Protein AF-A0A848GXC9-F1 (afdb_monomer)

Organism: NCBI:txid2728842

Structure (mmCIF, N/CA/C/O backbone):
data_AF-A0A848GXC9-F1
#
_entry.id   AF-A0A848GXC9-F1
#
loop_
_atom_site.group_PDB
_atom_site.id
_atom_site.type_symbol
_atom_site.label_atom_id
_atom_site.label_alt_id
_atom_site.label_comp_id
_atom_site.label_asym_id
_atom_site.label_entity_id
_atom_site.label_seq_id
_atom_site.pdbx_PDB_ins_code
_atom_site.Cartn_x
_atom_site.Cartn_y
_atom_site.Cartn_z
_atom_site.occupancy
_atom_site.B_iso_or_equiv
_atom_site.auth_seq_id
_atom_site.auth_comp_id
_atom_site.auth_asym_id
_atom_site.auth_atom_id
_atom_site.pdbx_PDB_model_num
ATOM 1 N N . MET A 1 1 ? -3.304 -3.285 17.484 1.00 71.31 1 MET A N 1
ATOM 2 C CA . MET A 1 1 ? -2.244 -2.521 16.779 1.00 71.31 1 MET A CA 1
ATOM 3 C C . MET A 1 1 ? -1.211 -3.380 16.038 1.00 71.31 1 MET A C 1
ATOM 5 O O . MET A 1 1 ? -0.599 -2.861 15.115 1.00 71.31 1 MET A O 1
ATOM 9 N N . GLN A 1 2 ? -1.013 -4.666 16.362 1.00 86.88 2 GLN A N 1
ATOM 10 C CA . GLN A 1 2 ? 0.027 -5.504 15.728 1.00 86.88 2 GLN A CA 1
ATOM 11 C C . GLN A 1 2 ? -0.172 -5.733 14.217 1.00 86.88 2 GLN A C 1
ATOM 13 O O . GLN A 1 2 ? 0.801 -5.839 13.471 1.00 86.88 2 GLN A O 1
ATOM 18 N N . LEU A 1 3 ? -1.423 -5.795 13.743 1.00 89.31 3 LEU A N 1
ATOM 19 C CA . LEU A 1 3 ? -1.724 -5.983 12.319 1.00 89.31 3 LEU A CA 1
ATOM 20 C C . LEU A 1 3 ? -1.243 -4.795 11.471 1.00 89.31 3 LEU A C 1
ATOM 22 O O . LEU A 1 3 ? -0.583 -5.002 10.455 1.00 89.31 3 LEU A O 1
ATOM 26 N N . LYS A 1 4 ? -1.491 -3.564 11.939 1.00 93.50 4 LYS A N 1
ATOM 27 C CA . LYS A 1 4 ? -1.006 -2.319 11.320 1.00 93.50 4 LYS A CA 1
ATOM 28 C C . LYS A 1 4 ? 0.507 -2.352 11.113 1.00 93.50 4 LYS A C 1
ATOM 30 O O . LYS A 1 4 ? 0.991 -2.159 10.004 1.00 93.50 4 LYS A O 1
ATOM 35 N N . GLU A 1 5 ? 1.247 -2.642 12.180 1.00 95.00 5 GLU A N 1
ATOM 36 C CA . GLU A 1 5 ? 2.712 -2.703 12.153 1.00 95.00 5 GLU A CA 1
ATOM 37 C C . GLU A 1 5 ? 3.216 -3.771 11.176 1.00 95.00 5 GLU A C 1
ATOM 39 O O . GLU A 1 5 ? 4.161 -3.534 10.422 1.00 95.00 5 GLU A O 1
ATOM 44 N N . LYS A 1 6 ? 2.552 -4.932 11.136 1.00 95.00 6 LYS A N 1
ATOM 45 C CA . LYS A 1 6 ? 2.885 -6.011 10.203 1.00 95.00 6 LYS A CA 1
ATOM 46 C C . LYS A 1 6 ? 2.662 -5.605 8.745 1.00 95.00 6 LYS A C 1
ATOM 48 O O . LYS A 1 6 ? 3.526 -5.884 7.918 1.00 95.00 6 LYS A O 1
ATOM 53 N N . ILE A 1 7 ? 1.541 -4.954 8.430 1.00 93.88 7 ILE A N 1
ATOM 54 C CA . ILE A 1 7 ? 1.229 -4.480 7.071 1.00 93.88 7 ILE A CA 1
ATOM 55 C C . ILE A 1 7 ? 2.261 -3.452 6.619 1.00 93.88 7 ILE A C 1
ATOM 57 O O . ILE A 1 7 ? 2.853 -3.614 5.555 1.00 93.88 7 ILE A O 1
ATOM 61 N N . ILE A 1 8 ? 2.536 -2.449 7.457 1.00 95.94 8 ILE A N 1
ATOM 62 C CA . ILE A 1 8 ? 3.521 -1.402 7.160 1.00 95.94 8 ILE A CA 1
ATOM 63 C C . ILE A 1 8 ? 4.899 -2.019 6.912 1.00 95.94 8 ILE A C 1
ATOM 65 O O . ILE A 1 8 ? 5.576 -1.652 5.953 1.00 95.94 8 ILE A O 1
ATOM 69 N N . LYS A 1 9 ? 5.307 -2.987 7.741 1.00 96.88 9 LYS A N 1
ATOM 70 C CA . LYS A 1 9 ? 6.575 -3.696 7.556 1.00 96.88 9 LYS A CA 1
ATOM 71 C C . LYS A 1 9 ? 6.625 -4.440 6.220 1.00 96.88 9 LYS A C 1
ATOM 73 O O . LYS A 1 9 ? 7.579 -4.262 5.473 1.00 96.88 9 LYS A O 1
ATOM 78 N N . LEU A 1 10 ? 5.611 -5.249 5.910 1.00 96.12 10 LEU A N 1
ATOM 79 C CA . LEU A 1 10 ? 5.576 -6.032 4.670 1.00 96.12 10 LEU A CA 1
ATOM 80 C C . LEU A 1 10 ? 5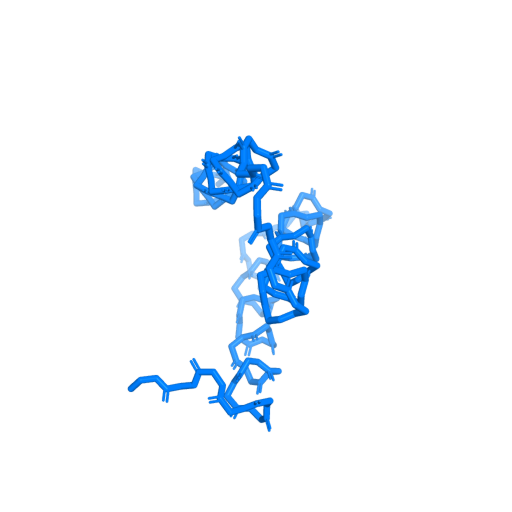.577 -5.140 3.424 1.00 96.12 10 LEU A C 1
ATOM 82 O O . LEU A 1 10 ? 6.287 -5.443 2.465 1.00 96.12 10 LEU A O 1
ATOM 86 N N . ALA A 1 11 ? 4.820 -4.042 3.454 1.00 95.88 11 ALA A N 1
ATOM 87 C CA . ALA A 1 11 ? 4.796 -3.072 2.368 1.00 95.88 11 ALA A CA 1
ATOM 88 C C . ALA A 1 11 ? 6.168 -2.407 2.189 1.00 95.88 11 ALA A C 1
ATOM 90 O O . ALA A 1 11 ? 6.680 -2.379 1.075 1.00 95.88 11 ALA A O 1
ATOM 91 N N . ASN A 1 12 ? 6.818 -1.966 3.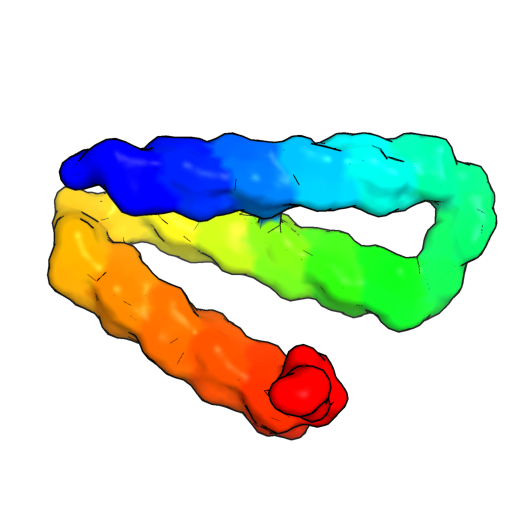274 1.00 97.38 12 ASN A N 1
ATOM 92 C CA . ASN A 1 12 ? 8.174 -1.409 3.215 1.00 97.38 12 ASN A CA 1
ATOM 93 C C . ASN A 1 12 ? 9.196 -2.409 2.657 1.00 97.38 12 ASN A C 1
ATOM 95 O O . ASN A 1 12 ? 9.963 -2.061 1.764 1.00 97.38 12 ASN A O 1
ATOM 99 N N . ASP A 1 13 ? 9.171 -3.661 3.120 1.00 97.56 13 ASP A N 1
ATOM 100 C CA . ASP A 1 13 ? 10.073 -4.708 2.630 1.00 97.56 13 ASP A CA 1
ATOM 101 C C . ASP A 1 13 ? 9.861 -4.989 1.127 1.00 97.56 13 ASP A C 1
ATOM 103 O O . ASP A 1 13 ? 10.794 -5.372 0.415 1.00 97.56 13 ASP A O 1
ATOM 107 N N . ALA A 1 14 ? 8.633 -4.849 0.620 1.00 95.19 14 ALA A N 1
ATOM 108 C CA . ALA A 1 14 ? 8.328 -4.971 -0.805 1.00 95.19 14 ALA A CA 1
ATOM 109 C C . ALA A 1 14 ? 8.803 -3.741 -1.598 1.00 95.19 14 ALA A C 1
ATOM 111 O O . ALA A 1 14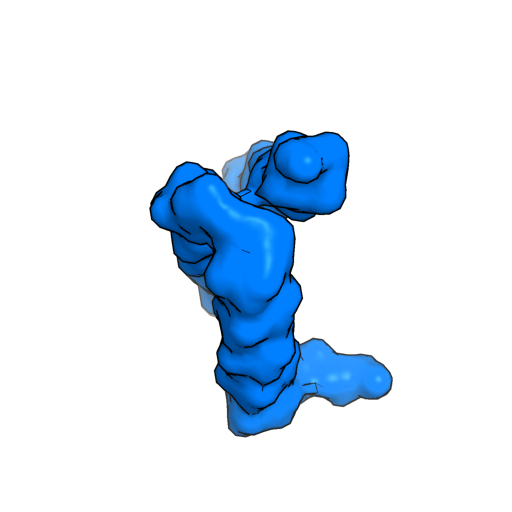 ? 9.525 -3.912 -2.579 1.00 95.19 14 ALA A O 1
ATOM 112 N N . ILE A 1 15 ? 8.490 -2.532 -1.123 1.00 96.56 15 ILE A N 1
ATOM 113 C CA . ILE A 1 15 ? 8.923 -1.250 -1.700 1.00 96.56 15 ILE A CA 1
ATOM 114 C C . ILE A 1 15 ? 10.444 -1.224 -1.866 1.00 96.56 15 ILE A C 1
ATOM 116 O O . ILE A 1 15 ? 10.929 -1.065 -2.981 1.00 96.56 15 ILE A O 1
ATOM 120 N N . THR A 1 16 ? 11.206 -1.496 -0.801 1.00 96.88 16 THR A N 1
ATOM 121 C CA . THR A 1 16 ? 12.678 -1.487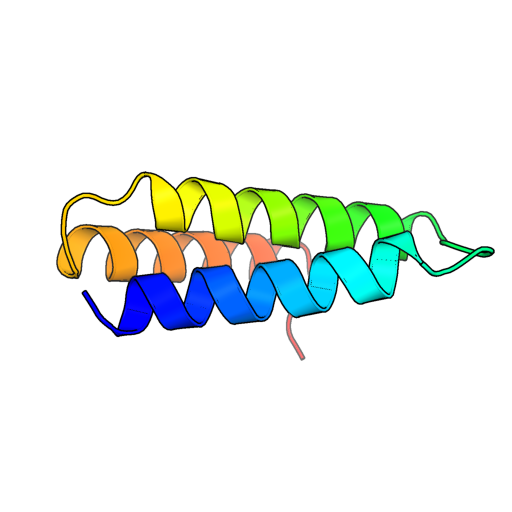 -0.851 1.00 96.88 16 THR A CA 1
ATOM 122 C C . THR A 1 16 ? 13.227 -2.474 -1.882 1.00 96.88 16 THR A C 1
ATOM 124 O O . THR A 1 16 ? 14.191 -2.172 -2.586 1.00 96.88 16 THR A O 1
ATOM 127 N N . ARG A 1 17 ? 12.616 -3.659 -2.009 1.00 94.88 17 ARG A N 1
ATOM 128 C CA . ARG A 1 17 ? 13.026 -4.651 -3.014 1.00 94.88 17 ARG A CA 1
ATOM 129 C C . ARG A 1 17 ? 12.704 -4.210 -4.437 1.00 94.88 17 ARG A C 1
ATOM 131 O O . ARG A 1 17 ? 13.462 -4.550 -5.339 1.00 94.88 17 ARG A O 1
ATOM 138 N N . MET A 1 18 ? 11.600 -3.499 -4.642 1.00 95.25 18 MET A N 1
ATOM 139 C CA . MET A 1 18 ? 11.205 -2.990 -5.955 1.00 95.25 18 MET A CA 1
ATOM 140 C C . MET A 1 18 ? 12.036 -1.780 -6.372 1.00 95.25 18 MET A C 1
ATOM 142 O O . MET A 1 18 ? 12.527 -1.748 -7.494 1.00 95.25 18 MET A O 1
ATOM 146 N N . GLU A 1 19 ? 12.277 -0.830 -5.469 1.00 93.12 19 GLU A N 1
ATOM 147 C CA . GLU A 1 19 ? 13.119 0.346 -5.726 1.00 93.12 19 GLU A CA 1
ATOM 148 C C . GLU A 1 19 ? 14.570 -0.025 -6.054 1.00 93.12 19 GLU A C 1
ATOM 150 O O . GLU A 1 19 ? 15.226 0.672 -6.825 1.00 93.12 19 GLU A O 1
ATOM 155 N N . ALA A 1 20 ? 15.063 -1.144 -5.514 1.00 94.81 20 ALA A N 1
ATOM 156 C CA . ALA A 1 20 ? 16.392 -1.667 -5.813 1.00 94.81 20 ALA A CA 1
ATOM 157 C C . ALA A 1 20 ? 16.519 -2.295 -7.217 1.00 94.81 20 ALA A C 1
ATOM 159 O O . ALA A 1 20 ? 17.636 -2.620 -7.628 1.00 94.81 20 ALA A O 1
ATOM 160 N N . ARG A 1 21 ? 15.414 -2.494 -7.954 1.00 93.50 21 ARG A N 1
ATOM 161 C CA . ARG A 1 21 ? 15.453 -3.058 -9.311 1.00 93.50 21 ARG A CA 1
ATOM 162 C C . ARG A 1 21 ? 15.914 -1.993 -10.315 1.00 93.50 21 ARG A C 1
ATOM 164 O O . ARG A 1 21 ? 15.274 -0.943 -10.417 1.00 93.50 21 ARG A O 1
ATOM 171 N N . PRO A 1 22 ? 16.996 -2.241 -11.075 1.00 91.00 22 PRO A N 1
ATOM 172 C CA . PRO A 1 22 ? 17.509 -1.282 -12.053 1.00 91.00 22 PRO A CA 1
ATOM 173 C C . PRO A 1 22 ? 16.648 -1.187 -13.325 1.00 91.00 22 PRO A C 1
ATOM 175 O O . PRO A 1 22 ? 16.774 -0.221 -14.072 1.00 91.00 22 PRO A O 1
ATOM 178 N N . ASP A 1 23 ? 15.785 -2.168 -13.573 1.00 94.06 23 ASP A N 1
ATOM 179 C CA . ASP A 1 23 ? 15.032 -2.394 -14.809 1.00 94.06 23 ASP A CA 1
ATOM 180 C C . ASP A 1 23 ? 13.512 -2.411 -14.580 1.00 94.06 23 ASP A C 1
ATOM 182 O O . ASP A 1 23 ? 12.793 -3.215 -15.168 1.00 94.06 23 ASP A O 1
ATOM 186 N N . ARG A 1 24 ? 13.010 -1.516 -13.718 1.00 93.38 24 ARG A N 1
ATOM 187 C CA . ARG A 1 24 ? 11.569 -1.402 -13.446 1.00 93.38 24 ARG A CA 1
ATOM 188 C C . ARG A 1 24 ? 10.774 -1.085 -14.710 1.00 93.38 24 ARG A C 1
ATOM 190 O O . ARG A 1 24 ? 11.057 -0.114 -15.414 1.00 93.38 24 ARG A O 1
ATOM 197 N N . THR A 1 25 ? 9.747 -1.888 -14.936 1.00 94.56 25 THR A N 1
ATOM 198 C CA . THR A 1 25 ? 8.715 -1.659 -15.947 1.00 94.56 25 THR A CA 1
ATOM 199 C C . THR A 1 25 ? 7.691 -0.621 -15.472 1.00 94.56 25 THR A C 1
ATOM 201 O O . THR A 1 25 ? 7.708 -0.187 -14.320 1.00 94.56 25 THR A O 1
ATOM 204 N N . GLU A 1 26 ? 6.791 -0.203 -16.364 1.00 92.06 26 GLU A N 1
ATOM 205 C CA . GLU A 1 26 ? 5.625 0.615 -15.995 1.00 92.06 26 GLU A CA 1
ATOM 206 C C . GLU A 1 26 ? 4.742 -0.121 -14.975 1.00 92.06 26 GLU A C 1
ATOM 208 O O . GLU A 1 26 ? 4.425 0.439 -13.932 1.00 92.06 26 GLU A O 1
ATOM 213 N N . GLU A 1 27 ? 4.513 -1.421 -15.182 1.00 89.62 27 GLU A N 1
ATOM 214 C CA . GLU A 1 27 ? 3.789 -2.286 -14.242 1.00 89.62 27 GLU A CA 1
ATOM 215 C C . GLU A 1 27 ? 4.473 -2.363 -12.862 1.00 89.62 27 GLU A C 1
ATOM 217 O O . GLU A 1 27 ? 3.806 -2.301 -11.829 1.00 89.62 27 GLU A O 1
ATOM 222 N N . ASP A 1 28 ? 5.811 -2.434 -12.804 1.00 91.62 28 ASP A N 1
ATOM 223 C CA . ASP A 1 28 ? 6.532 -2.366 -11.524 1.00 91.62 28 ASP A CA 1
ATOM 224 C C . ASP A 1 28 ? 6.315 -1.018 -10.816 1.00 91.62 28 ASP A C 1
ATOM 226 O O . ASP A 1 28 ? 6.290 -0.967 -9.586 1.00 91.62 28 ASP A O 1
ATOM 230 N N . ASN A 1 29 ? 6.186 0.083 -11.559 1.00 92.44 29 ASN A N 1
ATOM 231 C CA . ASN A 1 29 ? 5.928 1.392 -10.960 1.00 92.44 29 ASN A CA 1
ATOM 232 C C . ASN A 1 29 ? 4.484 1.505 -10.453 1.00 92.44 29 ASN A C 1
ATOM 234 O O . ASN A 1 29 ? 4.293 2.016 -9.351 1.00 92.44 29 ASN A O 1
ATOM 238 N N . ASP A 1 30 ? 3.509 0.950 -11.174 1.00 91.06 30 ASP A N 1
ATOM 239 C CA . ASP A 1 30 ? 2.109 0.893 -10.732 1.00 91.06 30 ASP A CA 1
ATOM 240 C C . ASP A 1 30 ? 1.969 0.068 -9.443 1.00 91.06 30 ASP A C 1
ATOM 242 O O . ASP A 1 30 ? 1.348 0.493 -8.466 1.00 91.06 30 ASP A O 1
ATOM 246 N N . ILE A 1 31 ? 2.618 -1.101 -9.390 1.00 90.94 31 ILE A N 1
ATOM 247 C CA . ILE A 1 31 ? 2.645 -1.940 -8.184 1.00 90.94 31 ILE A CA 1
ATOM 248 C C . ILE A 1 31 ? 3.337 -1.201 -7.029 1.00 90.94 31 ILE A C 1
ATOM 250 O O . ILE A 1 31 ? 2.889 -1.285 -5.882 1.00 90.94 31 ILE A O 1
ATOM 254 N N . LEU A 1 32 ? 4.419 -0.465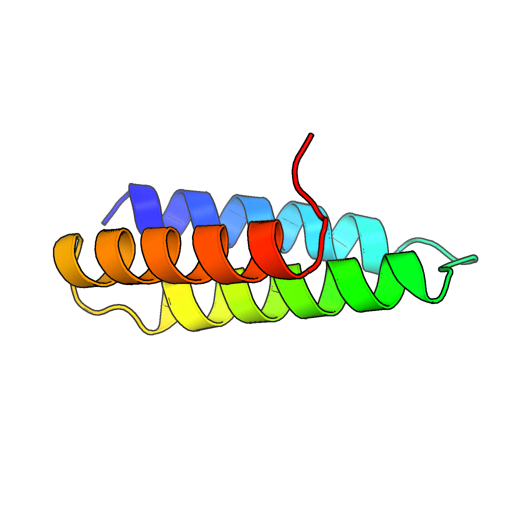 -7.300 1.00 94.50 32 LEU A N 1
ATOM 255 C CA . LEU A 1 32 ? 5.101 0.330 -6.281 1.00 94.50 32 LEU A CA 1
ATOM 256 C C . LEU A 1 32 ? 4.189 1.431 -5.719 1.00 94.50 32 LEU A C 1
ATOM 258 O O . LEU A 1 32 ? 4.141 1.612 -4.501 1.00 94.50 32 LEU A O 1
ATOM 262 N N . GLU A 1 33 ? 3.450 2.133 -6.576 1.00 93.56 33 GLU A N 1
ATOM 263 C CA . GLU A 1 33 ? 2.486 3.156 -6.166 1.00 93.56 33 GLU A CA 1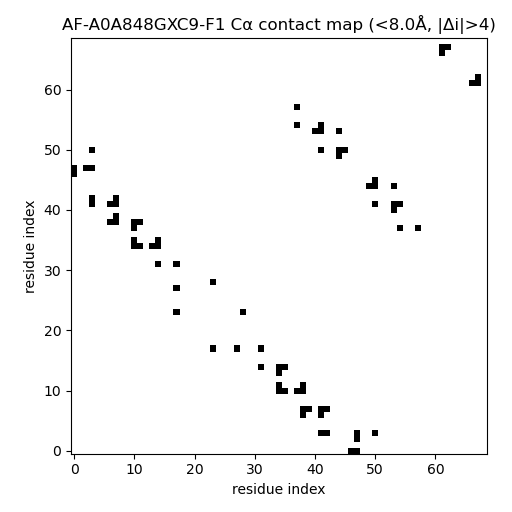
ATOM 264 C C . GLU A 1 33 ? 1.385 2.562 -5.278 1.00 93.56 33 GLU A C 1
ATOM 266 O O . GLU A 1 33 ? 1.107 3.077 -4.192 1.00 93.56 33 GLU A O 1
ATOM 271 N N . ILE A 1 34 ? 0.838 1.410 -5.666 1.00 92.69 34 ILE A N 1
ATOM 272 C CA . ILE A 1 34 ? -0.140 0.665 -4.866 1.00 92.69 34 ILE A CA 1
ATOM 273 C C . ILE A 1 34 ? 0.414 0.320 -3.477 1.00 92.69 34 ILE A C 1
ATOM 275 O O . ILE A 1 34 ? -0.282 0.478 -2.469 1.00 92.69 34 ILE A O 1
ATOM 279 N N . LEU A 1 35 ? 1.662 -0.154 -3.396 1.00 94.06 35 LEU A N 1
ATOM 280 C CA . LEU A 1 35 ? 2.295 -0.507 -2.123 1.00 94.06 35 LEU A CA 1
ATOM 281 C C . LEU A 1 35 ? 2.502 0.716 -1.223 1.00 94.06 35 LEU A C 1
ATOM 283 O O . LEU A 1 35 ? 2.325 0.609 -0.005 1.00 94.06 35 LEU A O 1
ATOM 287 N N . LEU A 1 36 ? 2.853 1.866 -1.805 1.00 95.94 36 LEU A N 1
ATOM 288 C CA . LEU A 1 36 ? 2.975 3.133 -1.083 1.00 95.94 36 LEU A CA 1
ATOM 289 C C . LEU A 1 36 ? 1.621 3.561 -0.508 1.00 95.94 36 LEU A C 1
ATOM 291 O O . LEU A 1 36 ? 1.530 3.810 0.694 1.00 95.94 36 LEU A O 1
ATOM 295 N N . ILE A 1 37 ? 0.560 3.536 -1.323 1.00 95.25 37 ILE A N 1
ATOM 296 C CA . ILE A 1 37 ? -0.809 3.852 -0.888 1.00 95.25 37 ILE A CA 1
ATOM 297 C C . ILE A 1 37 ? -1.241 2.917 0.246 1.00 95.25 37 ILE A C 1
ATOM 299 O O . ILE A 1 37 ? -1.730 3.379 1.278 1.00 95.25 37 ILE A O 1
ATOM 303 N N . LEU A 1 38 ? -1.023 1.605 0.099 1.00 94.81 38 LEU A N 1
ATOM 304 C CA . LEU A 1 38 ? -1.374 0.617 1.120 1.00 94.81 38 LEU A CA 1
ATOM 305 C C . LEU A 1 38 ? -0.684 0.914 2.457 1.00 94.81 38 LEU A C 1
ATOM 307 O O . LEU A 1 38 ? -1.339 0.900 3.504 1.00 94.81 38 LEU A O 1
ATOM 311 N N . ARG A 1 39 ? 0.630 1.168 2.422 1.00 96.38 39 ARG A N 1
ATOM 312 C CA . ARG A 1 39 ? 1.440 1.471 3.606 1.00 96.38 39 ARG A CA 1
ATOM 313 C C . ARG A 1 39 ? 0.968 2.749 4.288 1.00 96.38 39 ARG A C 1
ATOM 315 O O . ARG A 1 39 ? 0.762 2.738 5.502 1.00 96.38 39 ARG A O 1
ATOM 322 N N . ASP A 1 40 ? 0.834 3.826 3.523 1.00 96.50 40 ASP A N 1
ATOM 323 C CA . ASP A 1 40 ? 0.550 5.159 4.052 1.00 96.50 40 ASP A CA 1
ATOM 324 C C . ASP A 1 40 ? -0.875 5.220 4.601 1.00 96.50 40 ASP A C 1
ATOM 326 O O . ASP A 1 40 ? -1.074 5.613 5.751 1.00 96.50 40 ASP A O 1
ATOM 330 N N . GLY A 1 41 ? -1.848 4.671 3.870 1.00 95.19 41 GLY A N 1
ATOM 331 C CA . GLY A 1 41 ? -3.212 4.543 4.369 1.00 95.19 41 GLY A CA 1
ATOM 332 C C . GLY A 1 41 ? -3.284 3.705 5.647 1.00 95.19 41 GLY A C 1
ATOM 333 O O . GLY A 1 41 ? -3.891 4.133 6.624 1.00 95.19 41 GLY A O 1
ATOM 334 N N . ALA A 1 42 ? -2.583 2.564 5.723 1.00 94.50 42 ALA A N 1
ATOM 335 C CA . ALA A 1 42 ? -2.525 1.777 6.959 1.00 94.50 42 ALA A CA 1
ATOM 336 C C . ALA A 1 42 ? -1.880 2.556 8.125 1.00 94.50 42 ALA A C 1
ATOM 338 O O . ALA A 1 42 ? -2.292 2.393 9.279 1.00 94.50 42 ALA A O 1
ATOM 339 N N . ALA A 1 43 ? -0.886 3.408 7.849 1.00 94.81 43 ALA A N 1
ATOM 340 C CA . ALA A 1 43 ? -0.226 4.258 8.840 1.00 94.81 43 ALA A CA 1
ATOM 341 C C . ALA A 1 43 ? -1.158 5.336 9.417 1.00 94.81 43 ALA A C 1
ATOM 343 O O . ALA A 1 43 ? -1.068 5.634 10.613 1.00 94.81 43 ALA A O 1
ATOM 344 N N . GLU A 1 44 ? -2.088 5.853 8.619 1.00 96.00 44 GLU A N 1
ATOM 345 C CA . GLU A 1 44 ? -3.063 6.868 9.030 1.00 96.00 44 GLU A CA 1
ATOM 346 C C . GLU A 1 44 ? -4.218 6.306 9.872 1.00 96.00 44 GLU A C 1
ATOM 348 O O . GLU A 1 44 ? -4.846 7.040 10.638 1.00 96.00 44 GLU A O 1
ATOM 353 N N . MET A 1 45 ? -4.479 4.996 9.805 1.00 95.56 45 MET A N 1
ATOM 354 C CA . MET A 1 45 ? -5.586 4.394 10.551 1.00 95.56 45 MET A CA 1
ATOM 355 C C . MET A 1 45 ? -5.360 4.458 12.065 1.00 95.56 45 MET A C 1
ATOM 357 O O . MET A 1 45 ? -4.327 4.025 12.597 1.00 95.56 45 MET A O 1
ATOM 361 N N . SER A 1 46 ? -6.365 4.992 12.762 1.00 92.94 46 SER A N 1
ATOM 362 C CA . SER A 1 46 ? -6.356 5.234 14.209 1.00 92.94 46 SER A CA 1
ATOM 363 C C . SER A 1 46 ? -6.899 4.064 15.037 1.00 92.94 46 SER A C 1
ATOM 365 O O . SER A 1 46 ? -6.690 4.028 16.249 1.00 92.94 46 SER A O 1
ATOM 367 N N . SER A 1 47 ? -7.567 3.095 14.405 1.00 94.38 47 SER A N 1
ATOM 368 C CA . SER A 1 47 ? -8.138 1.912 15.055 1.00 94.38 47 SER A CA 1
ATOM 369 C C . SER A 1 47 ? -8.026 0.667 14.171 1.00 94.38 47 SER A C 1
ATOM 371 O O . SER A 1 47 ? -7.758 0.764 12.974 1.00 94.38 47 SER A O 1
ATOM 373 N N . GLU A 1 48 ? -8.233 -0.513 14.763 1.00 93.12 48 GLU A N 1
ATOM 374 C CA . GLU A 1 48 ? -8.273 -1.774 14.005 1.00 93.12 48 GLU A CA 1
ATOM 375 C C . GLU A 1 48 ? -9.484 -1.839 13.071 1.00 93.12 48 GLU A C 1
ATOM 377 O O . GLU A 1 48 ? -9.333 -2.223 11.923 1.00 93.12 48 GLU A O 1
ATOM 382 N N . GLU A 1 49 ? -10.650 -1.353 13.497 1.00 95.44 49 GLU A N 1
ATOM 383 C CA . GLU A 1 49 ? -11.834 -1.300 12.629 1.00 95.44 49 GLU A CA 1
ATOM 384 C C . GLU A 1 49 ? -11.626 -0.381 11.412 1.00 95.44 49 GLU A C 1
ATOM 386 O O . GLU A 1 49 ? -12.061 -0.694 10.304 1.00 95.44 49 GLU A O 1
ATOM 391 N N . ALA A 1 50 ? -10.947 0.757 11.598 1.00 94.75 50 ALA A N 1
ATOM 392 C CA . ALA A 1 50 ? -10.597 1.641 10.490 1.00 94.75 50 ALA A CA 1
ATOM 393 C C . ALA A 1 50 ? -9.602 0.967 9.533 1.00 94.75 50 ALA A C 1
ATOM 395 O O . ALA A 1 50 ? -9.750 1.079 8.318 1.00 94.75 50 ALA A O 1
ATOM 396 N N . LEU A 1 51 ? -8.633 0.224 10.080 1.00 95.94 51 LEU A N 1
ATOM 397 C CA . LEU A 1 51 ? -7.685 -0.564 9.300 1.00 95.94 51 LEU A CA 1
ATOM 398 C C . LEU A 1 51 ? -8.373 -1.659 8.485 1.00 95.94 51 LEU A C 1
ATOM 400 O O . LEU A 1 51 ? -8.090 -1.771 7.299 1.00 95.94 51 LEU A O 1
ATOM 404 N N . ASP A 1 52 ? -9.293 -2.415 9.074 1.00 95.56 52 ASP A N 1
ATOM 405 C CA . ASP A 1 52 ? -10.012 -3.474 8.361 1.00 95.56 52 ASP A CA 1
ATOM 406 C C . ASP A 1 52 ? -10.822 -2.899 7.190 1.00 95.56 52 ASP A C 1
ATOM 408 O O . ASP A 1 52 ? -10.715 -3.377 6.062 1.00 95.56 52 ASP A O 1
ATOM 412 N N . ARG A 1 53 ? -11.543 -1.790 7.408 1.00 95.62 53 ARG A N 1
ATOM 413 C CA . ARG A 1 53 ? -12.281 -1.104 6.331 1.00 95.62 53 ARG A CA 1
ATOM 414 C C . ARG A 1 53 ? -11.361 -0.556 5.239 1.00 95.62 53 ARG A C 1
ATOM 416 O O . ARG A 1 53 ? -11.728 -0.578 4.065 1.00 95.62 53 ARG A O 1
ATOM 423 N N . TRP A 1 54 ? -10.189 -0.045 5.615 1.00 95.62 54 TRP A N 1
ATOM 424 C CA . TRP A 1 54 ? -9.177 0.413 4.665 1.00 95.62 54 TRP A CA 1
ATOM 425 C C . TRP A 1 54 ? -8.657 -0.740 3.800 1.00 95.62 54 TRP A C 1
ATOM 427 O O . TRP A 1 54 ? -8.565 -0.601 2.582 1.00 95.62 54 TRP A O 1
ATOM 437 N N . LEU A 1 55 ? -8.374 -1.893 4.408 1.00 94.44 55 LEU A N 1
ATOM 438 C CA . LEU A 1 55 ? -7.920 -3.083 3.689 1.00 94.44 55 LEU A CA 1
ATOM 439 C C . LEU A 1 55 ? -8.998 -3.629 2.751 1.00 94.44 55 LEU A C 1
ATOM 441 O O . LEU A 1 55 ? -8.685 -3.966 1.612 1.00 94.44 55 LEU A O 1
ATOM 445 N N . ASP A 1 56 ? -10.261 -3.635 3.180 1.00 95.62 56 ASP A N 1
ATOM 446 C CA . ASP A 1 56 ? -11.394 -4.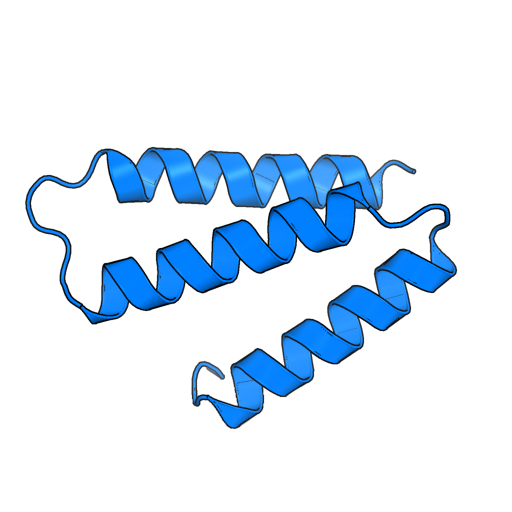006 2.328 1.00 95.62 56 ASP A CA 1
ATOM 447 C C . ASP A 1 56 ? -11.542 -3.068 1.123 1.00 95.62 56 ASP A C 1
ATOM 449 O O . ASP A 1 56 ? -11.849 -3.507 0.012 1.00 95.62 56 ASP A O 1
ATOM 453 N N . PHE A 1 57 ? -11.341 -1.763 1.326 1.00 94.31 57 PHE A N 1
ATOM 454 C CA . PHE A 1 57 ? -11.354 -0.786 0.241 1.00 94.31 57 PHE A CA 1
ATOM 455 C C . PHE A 1 57 ? -10.191 -1.013 -0.731 1.00 94.31 57 PHE A C 1
ATOM 457 O O . PHE A 1 57 ? -10.419 -1.106 -1.936 1.00 94.31 57 PHE A O 1
ATOM 464 N N . MET A 1 58 ? -8.968 -1.168 -0.219 1.00 93.44 58 MET A N 1
ATOM 465 C CA . MET A 1 58 ? -7.787 -1.435 -1.043 1.00 93.44 58 MET A CA 1
ATOM 466 C C . MET A 1 58 ? -7.920 -2.734 -1.833 1.00 93.44 58 MET A C 1
ATOM 468 O O . MET A 1 58 ? -7.552 -2.770 -3.003 1.00 93.44 58 MET A O 1
ATOM 472 N N . TRP A 1 59 ? -8.498 -3.780 -1.238 1.00 92.19 59 TRP A N 1
ATOM 473 C CA . TRP A 1 59 ? -8.790 -5.021 -1.949 1.00 92.19 59 TRP A CA 1
ATOM 474 C C . TRP A 1 59 ? -9.708 -4.783 -3.151 1.00 92.19 59 TRP A C 1
ATOM 476 O O . TRP A 1 59 ? -9.389 -5.235 -4.245 1.00 92.19 59 TRP A O 1
ATOM 486 N N . LYS A 1 60 ? -10.792 -4.012 -2.983 1.00 92.38 60 LYS A N 1
ATOM 487 C CA . LYS A 1 60 ? -11.707 -3.669 -4.089 1.00 92.38 60 LYS A CA 1
ATOM 488 C C . LYS A 1 60 ? -11.006 -2.900 -5.203 1.00 92.38 60 LYS A C 1
ATOM 490 O O . LYS A 1 60 ? -11.171 -3.237 -6.369 1.00 92.38 60 LYS A O 1
ATOM 495 N N . VAL A 1 61 ? -10.193 -1.904 -4.846 1.00 87.50 61 VAL A N 1
ATOM 496 C CA . VAL A 1 61 ? -9.406 -1.138 -5.824 1.00 87.50 61 VAL A CA 1
ATOM 497 C C . VAL A 1 61 ? -8.487 -2.069 -6.614 1.00 87.50 61 VAL A C 1
ATOM 499 O O . VAL A 1 61 ? -8.460 -2.010 -7.838 1.00 87.50 61 VAL A O 1
ATOM 502 N N . LEU A 1 62 ? -7.779 -2.973 -5.935 1.00 86.88 62 LEU A N 1
ATOM 503 C CA . LEU A 1 62 ? -6.865 -3.910 -6.587 1.00 86.88 62 LEU A CA 1
ATOM 504 C C . LEU A 1 62 ? -7.585 -4.888 -7.514 1.00 86.88 62 LEU A C 1
ATOM 506 O O . LEU A 1 62 ? -7.116 -5.134 -8.625 1.00 86.88 62 LEU A O 1
ATOM 510 N N . THR A 1 63 ? -8.730 -5.424 -7.089 1.00 86.88 63 THR A N 1
ATOM 511 C CA . THR A 1 63 ? -9.536 -6.310 -7.934 1.00 86.88 63 THR A CA 1
ATOM 512 C C . THR A 1 63 ? -10.098 -5.580 -9.152 1.00 86.88 63 THR A C 1
ATOM 514 O O . THR A 1 63 ? -10.061 -6.130 -10.249 1.00 86.88 63 THR A O 1
ATOM 517 N N . ASP A 1 64 ? -10.561 -4.336 -8.990 1.00 84.69 64 ASP A N 1
ATOM 518 C CA . ASP A 1 64 ? -11.130 -3.537 -10.085 1.00 84.69 64 ASP A CA 1
ATOM 519 C C . ASP A 1 64 ? -10.066 -3.139 -11.120 1.00 84.69 64 ASP A C 1
ATOM 521 O O . ASP A 1 64 ? -10.355 -3.060 -12.314 1.00 84.69 64 ASP A O 1
ATOM 525 N N . LEU A 1 65 ? -8.821 -2.941 -10.676 1.00 78.12 65 LEU A N 1
ATOM 526 C CA . LEU A 1 65 ? -7.662 -2.684 -11.536 1.00 78.12 65 LEU A CA 1
ATOM 527 C C . LEU A 1 65 ? -7.108 -3.952 -12.216 1.00 78.12 65 LEU A C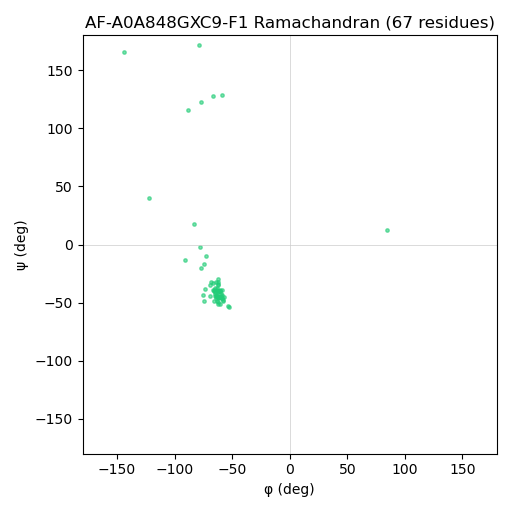 1
ATOM 529 O O . LEU A 1 65 ? -6.171 -3.859 -13.003 1.00 78.12 65 LEU A O 1
ATOM 533 N N . GLY A 1 66 ? -7.680 -5.132 -11.949 1.00 78.94 66 GLY A N 1
ATOM 534 C CA . GLY A 1 66 ? -7.273 -6.390 -12.581 1.00 78.94 66 GLY A CA 1
ATOM 535 C C . GLY A 1 66 ? -6.085 -7.092 -11.916 1.00 78.94 66 GLY A C 1
ATOM 536 O O . GLY A 1 66 ? -5.566 -8.054 -12.476 1.00 78.94 66 GLY A O 1
ATOM 537 N N . PHE A 1 67 ? -5.684 -6.681 -10.708 1.00 69.56 67 PHE A N 1
ATOM 538 C CA . PHE A 1 67 ? -4.599 -7.311 -9.937 1.00 69.56 67 PHE A CA 1
ATOM 539 C C . PHE A 1 67 ? -5.047 -8.554 -9.133 1.00 69.56 67 PHE A C 1
ATOM 541 O O . PHE A 1 67 ? -4.361 -8.974 -8.199 1.00 69.56 67 PHE A O 1
ATOM 548 N N . SER A 1 68 ? -6.193 -9.165 -9.458 1.00 57.66 68 SER A N 1
ATOM 549 C CA . SER A 1 68 ? -6.684 -10.375 -8.782 1.00 57.66 68 SER A CA 1
ATOM 550 C C . SER A 1 68 ? -6.147 -11.653 -9.439 1.00 57.66 68 SER A C 1
ATOM 552 O O . SER A 1 68 ? -6.492 -11.935 -10.588 1.00 57.66 68 SER A O 1
ATOM 554 N N . TYR A 1 69 ? -5.344 -12.425 -8.699 1.00 50.84 69 TYR A N 1
ATOM 555 C CA . TYR A 1 69 ? -4.990 -13.814 -9.031 1.00 50.84 69 TYR A CA 1
ATOM 556 C C . TYR A 1 69 ? -6.112 -14.793 -8.679 1.00 50.84 69 TYR A C 1
ATOM 558 O O . TYR A 1 69 ? -6.714 -14.628 -7.591 1.00 50.84 69 TYR A O 1
#

Nearest PDB structures (foldseek):
  8vaa-assembly1_S  TM=7.170E-01  e=5.320E+00  Legionella pneumophila
  7w4d-assembly1_H  TM=7.434E-01  e=6.795E+00  Sus scrofa
  8vaa-assembly1_Q  TM=7.160E-01  e=6.795E+00  Legionella pneumophila
  1ez3-assembly1_A  TM=4.873E-01  e=9.811E+00  Rattus norvegicus

Sequence (69 aa):
MQLKEKIIKLANDAITRMEARPDRTEEDND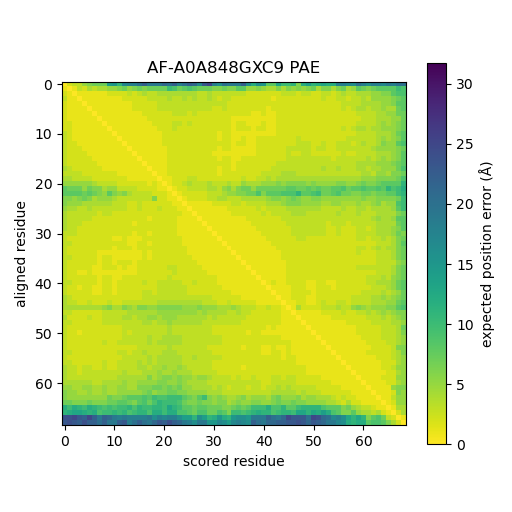ILEILLILRDGAAEMSSEEALDRWLDFMWKVLTDLGFSY

pLDDT: mean 91.48, std 8.36, range [50.84, 97.56]

Secondary structure (DSSP, 8-state):
-HHHHHHHHHHHHHHHHHHT-TT--HHHHHHHHHHHHHHHHHHH--SHHHHHHHHHHHHHHHHHTT---

Mean predicted aligned error: 3.52 Å

Foldseek 3Di:
DVVLVVLLVVLVVLLVVLVPDPDDDPVSVVVNVLSVCSNVCSVPDPDPVSNVVSVVVSVVVCVVVVVDD

Radius of gyration: 12.64 Å; Cα contacts (8 Å, |Δi|>4): 40; chains: 1; bounding box: 30×21×33 Å

Solvent-accessible surface area (backbone atoms only — not comparable to full-atom values): 3956 Å² total; per-residue (Å²): 113,68,66,52,56,51,50,38,50,54,30,49,60,48,44,57,58,53,71,68,45,93,78,68,48,72,69,53,49,54,53,44,51,52,38,50,50,54,27,52,54,46,68,69,41,89,45,68,70,52,36,52,55,48,51,56,49,52,50,51,53,39,48,75,73,64,72,65,130